Protein AF-A0A955N8Y1-F1 (afdb_monomer)

Foldseek 3Di:
DDDPDWPKDKDWDADPVPRDIDIDIFTQPAPPAADKDWDWDQDPPPRDIDIDIDGPRRDPVPPPDDPPPDPPPDD

Solvent-accessible surface area (backbone atoms only — not comparable to full-atom values): 5073 Å² total; per-residue (Å²): 137,81,82,79,74,78,62,62,48,78,44,83,42,77,36,88,87,76,70,52,71,50,77,50,78,37,53,61,63,34,91,83,52,79,63,71,36,80,46,81,44,69,37,92,87,74,72,45,78,40,83,44,81,44,53,33,22,41,55,60,87,76,74,75,84,88,73,86,74,76,80,76,78,78,128

Mean predicted aligned error: 9.92 Å

pLDDT: mean 79.01, std 20.24, range [36.62, 95.0]

Radius of gyration: 15.26 Å; Cα contacts (8 Å, |Δi|>4): 108; c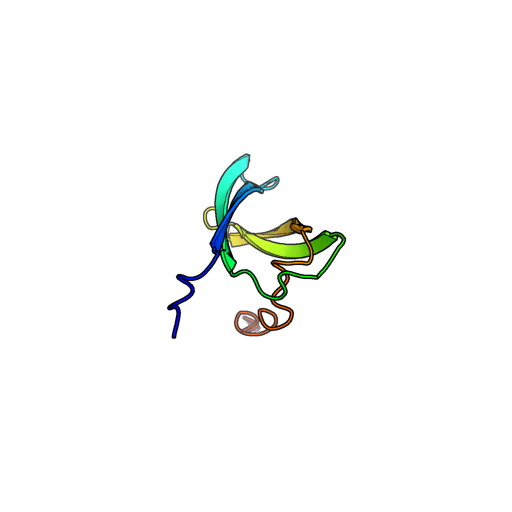hains: 1; bounding box: 42×34×42 Å

Structure (mmCIF, N/CA/C/O backbone):
data_AF-A0A955N8Y1-F1
#
_entry.id   AF-A0A955N8Y1-F1
#
loop_
_atom_site.group_PDB
_atom_site.id
_atom_site.type_symbol
_atom_site.label_atom_id
_atom_site.label_alt_id
_atom_site.label_comp_id
_atom_site.label_asym_id
_atom_site.label_entity_id
_atom_site.label_seq_id
_atom_site.pdbx_PDB_ins_code
_atom_site.Cartn_x
_atom_site.Cartn_y
_atom_site.Cartn_z
_atom_site.occupancy
_atom_site.B_iso_or_equiv
_atom_site.auth_seq_id
_atom_site.auth_comp_id
_atom_site.auth_asym_id
_atom_site.auth_atom_id
_atom_site.pdbx_PDB_model_num
ATOM 1 N N . MET A 1 1 ? 32.033 9.017 -8.943 1.00 36.62 1 MET A N 1
ATOM 2 C CA . MET A 1 1 ? 31.467 7.901 -8.157 1.00 36.62 1 MET A CA 1
ATOM 3 C C . MET A 1 1 ? 30.266 8.487 -7.456 1.00 36.62 1 MET A C 1
ATOM 5 O O . MET A 1 1 ? 30.399 9.043 -6.375 1.00 36.62 1 MET A O 1
ATOM 9 N N . ASP A 1 2 ? 29.151 8.518 -8.169 1.00 40.25 2 ASP A N 1
ATOM 10 C CA . ASP A 1 2 ? 27.938 9.205 -7.754 1.00 40.25 2 ASP A CA 1
ATOM 11 C C . ASP A 1 2 ? 27.242 8.388 -6.671 1.00 40.25 2 ASP A C 1
ATOM 13 O O . ASP A 1 2 ? 26.818 7.252 -6.884 1.00 40.25 2 ASP A O 1
ATOM 17 N N . THR A 1 3 ? 27.181 8.972 -5.481 1.00 47.69 3 THR A N 1
ATOM 18 C CA . THR A 1 3 ? 26.403 8.490 -4.347 1.00 47.69 3 THR A CA 1
ATOM 19 C C . THR A 1 3 ? 24.925 8.576 -4.720 1.00 47.69 3 THR A C 1
ATOM 21 O O . THR A 1 3 ? 24.323 9.642 -4.618 1.00 47.69 3 THR A O 1
ATOM 24 N N . GLN A 1 4 ? 24.328 7.478 -5.191 1.00 49.25 4 GLN A N 1
ATOM 25 C CA . GLN A 1 4 ? 22.874 7.392 -5.328 1.00 49.25 4 GLN A CA 1
ATOM 26 C C . GLN A 1 4 ? 22.257 7.308 -3.929 1.00 49.25 4 GLN A C 1
ATOM 28 O O . GLN A 1 4 ? 22.192 6.249 -3.308 1.00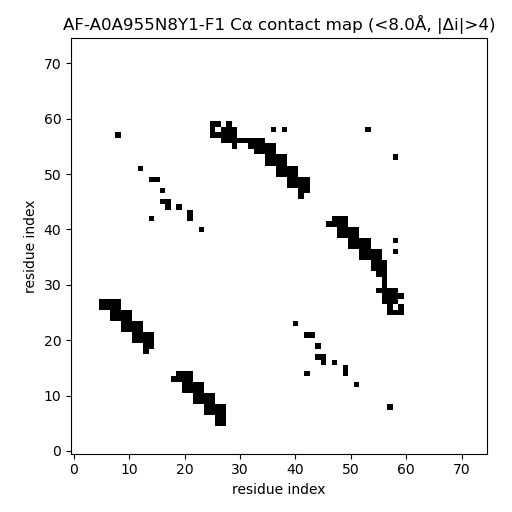 49.25 4 GLN A O 1
ATOM 33 N N . GLU A 1 5 ? 21.854 8.471 -3.424 1.00 48.16 5 GLU A N 1
ATOM 34 C CA . GLU A 1 5 ? 20.988 8.622 -2.262 1.00 48.16 5 GLU A CA 1
ATOM 35 C C . GLU A 1 5 ? 19.717 7.781 -2.481 1.00 48.16 5 GLU A C 1
ATOM 37 O O . GLU A 1 5 ? 19.047 7.878 -3.513 1.00 48.16 5 GLU A O 1
ATOM 42 N N . GLY A 1 6 ? 19.461 6.867 -1.543 1.00 59.38 6 GLY A N 1
ATOM 43 C CA . GLY A 1 6 ? 18.504 5.775 -1.685 1.00 59.38 6 GLY A CA 1
ATOM 44 C C . GLY A 1 6 ? 17.112 6.253 -2.084 1.00 59.38 6 GLY A C 1
ATOM 45 O O . GLY A 1 6 ? 16.452 6.987 -1.352 1.00 59.38 6 GLY A O 1
ATOM 46 N N . SER A 1 7 ? 16.643 5.796 -3.243 1.00 80.12 7 SER A N 1
ATOM 47 C CA . SER A 1 7 ? 15.314 6.116 -3.763 1.00 80.12 7 SER A CA 1
ATOM 48 C C . SER A 1 7 ? 14.233 5.394 -2.950 1.00 80.12 7 SER A C 1
ATOM 50 O O . SER A 1 7 ? 13.754 4.331 -3.325 1.00 80.12 7 SER A 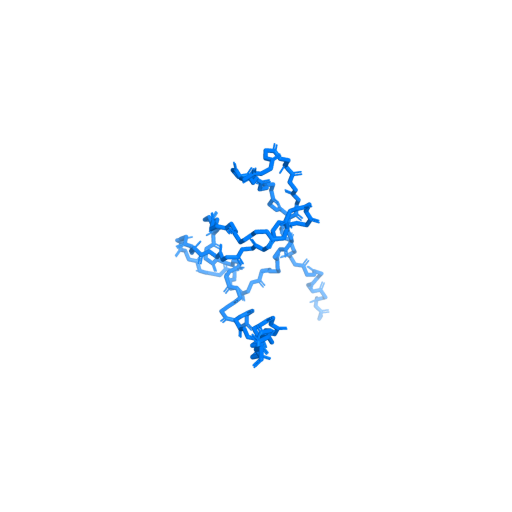O 1
ATOM 52 N N . GLN A 1 8 ? 13.863 5.933 -1.791 1.00 87.06 8 GLN A N 1
ATOM 53 C CA . GLN A 1 8 ? 12.761 5.414 -0.979 1.00 87.06 8 GLN A CA 1
ATOM 54 C C . GLN A 1 8 ? 11.425 6.014 -1.422 1.00 87.06 8 GLN A C 1
ATOM 56 O O . GLN A 1 8 ? 11.343 7.186 -1.790 1.00 87.06 8 GLN A O 1
ATOM 61 N N . LYS A 1 9 ? 10.346 5.233 -1.331 1.00 90.06 9 LYS A N 1
ATOM 62 C CA . LYS A 1 9 ? 8.979 5.700 -1.575 1.00 90.06 9 LYS A CA 1
ATOM 63 C C . LYS A 1 9 ? 8.078 5.373 -0.395 1.00 90.06 9 LYS A C 1
ATOM 65 O O . LYS A 1 9 ? 8.104 4.271 0.147 1.00 90.06 9 LYS A O 1
ATOM 70 N N . THR A 1 10 ? 7.279 6.359 0.006 1.00 91.19 10 THR A N 1
ATOM 71 C CA . THR A 1 10 ? 6.283 6.209 1.073 1.00 91.19 10 THR A CA 1
ATOM 72 C C . THR A 1 10 ? 4.909 5.953 0.462 1.00 91.19 10 THR A C 1
ATOM 74 O O . THR A 1 10 ? 4.488 6.684 -0.434 1.00 91.19 10 THR A O 1
ATOM 77 N N . PHE A 1 11 ? 4.197 4.954 0.972 1.00 90.50 11 PHE A N 1
ATOM 78 C CA . PHE A 1 11 ? 2.836 4.607 0.577 1.00 90.50 11 PHE A CA 1
ATOM 79 C C . PHE A 1 11 ? 1.895 4.847 1.750 1.00 90.50 11 PHE A C 1
ATOM 81 O O . PHE A 1 11 ? 2.189 4.463 2.883 1.00 90.50 11 PHE A O 1
ATOM 88 N N . LYS A 1 12 ? 0.761 5.492 1.473 1.00 94.88 12 LYS A N 1
ATOM 89 C CA . LYS A 1 12 ? -0.336 5.627 2.431 1.00 94.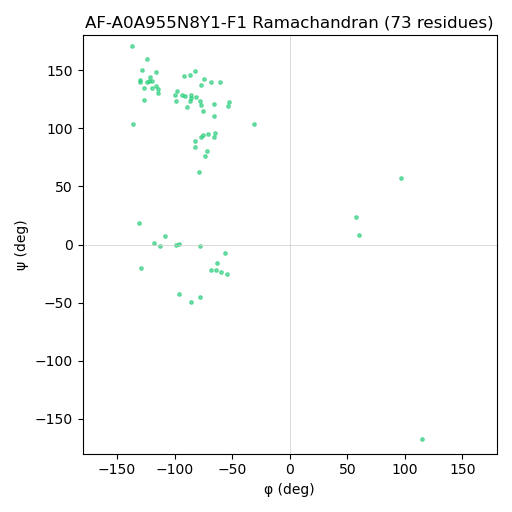88 12 LYS A CA 1
ATOM 90 C C . LYS A 1 12 ? -1.232 4.398 2.317 1.00 94.88 12 LYS A C 1
ATOM 92 O O . LYS A 1 12 ? -1.757 4.128 1.242 1.00 94.88 12 LYS A O 1
ATOM 97 N N . VAL A 1 13 ? -1.427 3.698 3.425 1.00 92.69 13 VAL A N 1
ATOM 98 C CA . VAL A 1 13 ? -2.220 2.470 3.518 1.00 92.69 13 VAL A CA 1
ATOM 99 C C . VAL A 1 13 ? -3.414 2.725 4.423 1.00 92.69 13 VAL A C 1
ATOM 101 O O . VAL A 1 13 ? -3.275 3.349 5.473 1.00 92.69 13 VAL A O 1
ATOM 104 N N . HIS A 1 14 ? -4.589 2.252 4.020 1.00 94.31 14 HIS A N 1
ATOM 105 C CA . HIS A 1 14 ? -5.778 2.257 4.866 1.00 94.31 14 HIS A CA 1
ATOM 106 C C . HIS A 1 14 ? -5.948 0.859 5.452 1.00 94.31 14 HIS A C 1
ATOM 108 O O . HIS A 1 14 ? -5.890 -0.126 4.724 1.00 94.31 14 HIS A O 1
ATOM 114 N N . CYS A 1 15 ? -6.098 0.769 6.773 1.00 92.12 15 CYS A N 1
ATOM 115 C CA . CYS A 1 15 ? -6.408 -0.499 7.417 1.00 92.12 15 CYS A CA 1
ATOM 116 C C . CYS A 1 15 ? -7.923 -0.685 7.477 1.00 92.12 15 CYS A C 1
ATOM 118 O O . CYS A 1 15 ? -8.595 0.069 8.178 1.00 92.12 15 CYS A O 1
ATOM 120 N N . ASP A 1 16 ? -8.453 -1.722 6.834 1.00 92.12 16 ASP A N 1
ATOM 121 C CA . ASP A 1 16 ? -9.894 -2.009 6.866 1.00 92.12 16 ASP A CA 1
ATOM 122 C C . ASP A 1 16 ? -10.385 -2.463 8.249 1.00 92.12 16 ASP A C 1
ATOM 124 O O . ASP A 1 16 ? -11.560 -2.323 8.573 1.00 92.12 16 ASP A O 1
ATOM 128 N N . SER A 1 17 ? -9.486 -2.967 9.104 1.00 93.06 17 SER A N 1
ATOM 129 C CA . SER A 1 17 ? -9.845 -3.457 10.443 1.00 93.06 17 SER A CA 1
ATOM 130 C C . SER A 1 17 ? -10.068 -2.338 11.461 1.00 93.06 17 SER A C 1
ATOM 132 O O . SER A 1 17 ? -11.016 -2.392 12.238 1.00 93.06 17 SER A O 1
ATOM 134 N N . CYS A 1 18 ? -9.185 -1.336 11.503 1.00 94.31 18 CYS A N 1
ATOM 135 C CA . CYS A 1 18 ? -9.269 -0.243 12.480 1.00 94.31 18 CYS A CA 1
ATOM 136 C C . CYS A 1 18 ? -9.592 1.111 11.850 1.00 94.31 18 CYS A C 1
ATOM 138 O O . CYS A 1 18 ? -9.720 2.101 12.569 1.00 94.31 18 CYS A O 1
ATOM 140 N N . THR A 1 19 ? -9.725 1.168 10.522 1.00 94.19 19 THR A N 1
ATOM 141 C CA . THR A 1 19 ? -10.031 2.362 9.714 1.00 94.19 19 THR A CA 1
ATOM 142 C C . THR A 1 19 ? -9.014 3.502 9.828 1.00 94.19 19 THR A C 1
ATOM 144 O O . THR A 1 19 ? -9.219 4.583 9.278 1.00 94.19 19 THR A O 1
ATOM 147 N N . GLN A 1 20 ? -7.882 3.271 10.501 1.00 93.12 20 GLN A N 1
ATOM 148 C CA . GLN A 1 20 ? -6.812 4.252 10.636 1.00 93.12 20 GLN A CA 1
ATOM 149 C C . GLN A 1 20 ? -5.867 4.175 9.427 1.00 93.12 20 GLN A C 1
ATOM 151 O O . GLN A 1 20 ? -5.373 3.087 9.103 1.00 93.12 20 GLN A O 1
ATOM 156 N N . PRO A 1 21 ? -5.576 5.306 8.760 1.00 94.94 21 PRO A N 1
ATOM 157 C CA . PRO A 1 21 ? -4.535 5.353 7.748 1.00 94.94 21 PRO A 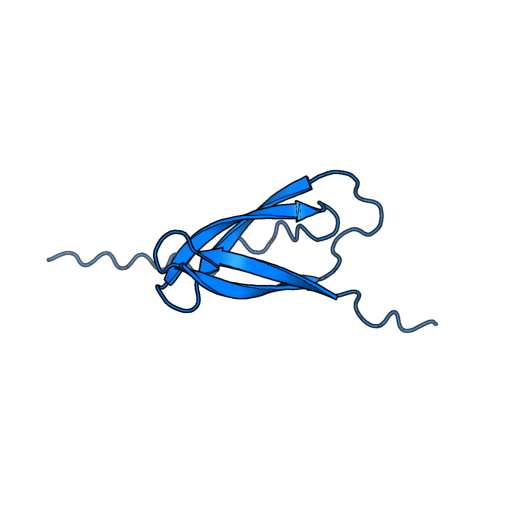CA 1
ATOM 158 C C . PRO A 1 21 ? -3.147 5.342 8.397 1.00 94.94 21 PRO A C 1
ATOM 160 O O . PRO A 1 21 ? -2.923 6.003 9.408 1.00 94.94 21 PRO A O 1
ATOM 163 N N . PHE A 1 22 ? -2.194 4.652 7.781 1.00 92.69 22 PHE A N 1
ATOM 164 C CA . PHE A 1 22 ? -0.787 4.640 8.186 1.00 92.69 22 PHE A CA 1
ATOM 165 C C . PHE A 1 22 ? 0.136 4.735 6.968 1.00 92.69 22 PHE A C 1
ATOM 167 O O . PHE A 1 22 ? -0.316 4.679 5.824 1.00 92.69 22 PHE A O 1
ATOM 174 N N . PHE A 1 23 ? 1.433 4.928 7.208 1.00 93.19 23 PHE A N 1
ATOM 175 C CA . PHE A 1 23 ? 2.428 5.092 6.151 1.00 93.19 23 PHE A CA 1
ATOM 176 C C . PHE A 1 23 ? 3.487 4.000 6.237 1.00 93.19 23 PHE A C 1
ATOM 178 O O . PHE A 1 23 ? 4.021 3.735 7.310 1.00 93.19 23 PHE A O 1
ATOM 185 N N . VAL A 1 24 ? 3.823 3.411 5.094 1.00 91.19 24 VAL A N 1
ATOM 186 C CA . VAL A 1 24 ? 4.895 2.417 4.959 1.00 91.19 24 VAL A CA 1
ATOM 187 C C . VAL A 1 24 ? 5.923 2.913 3.954 1.00 91.19 24 VAL A C 1
ATOM 189 O O . VAL A 1 24 ? 5.578 3.598 2.992 1.00 91.19 24 VAL A O 1
ATOM 192 N N . ARG A 1 25 ? 7.199 2.614 4.193 1.00 91.38 25 ARG A N 1
ATOM 193 C CA . ARG A 1 25 ? 8.310 3.026 3.330 1.00 91.38 25 ARG A CA 1
ATOM 194 C C . ARG A 1 25 ? 8.942 1.795 2.709 1.00 91.38 25 ARG A C 1
ATOM 196 O O . ARG A 1 25 ? 9.286 0.875 3.440 1.00 91.38 25 ARG A O 1
ATOM 203 N N . PHE A 1 26 ? 9.131 1.831 1.398 1.00 89.94 26 PHE A N 1
ATOM 204 C CA . PHE A 1 26 ? 9.863 0.812 0.654 1.00 89.94 26 PHE A CA 1
ATOM 205 C C . PHE A 1 26 ? 11.054 1.449 -0.047 1.00 89.94 26 PHE A C 1
ATOM 207 O O . PHE A 1 26 ? 10.957 2.572 -0.555 1.00 89.94 26 PHE A O 1
ATOM 214 N N . SER A 1 27 ? 12.175 0.740 -0.067 1.00 90.50 27 SER A N 1
ATOM 215 C CA . SER A 1 27 ? 13.334 1.131 -0.863 1.00 90.50 27 SER A CA 1
ATOM 216 C C . SER A 1 27 ? 13.144 0.656 -2.301 1.00 90.50 27 SER A C 1
ATOM 218 O O . SER A 1 27 ? 12.474 -0.344 -2.556 1.00 90.50 27 SER A O 1
ATOM 220 N N . LEU A 1 28 ? 13.700 1.395 -3.257 1.00 89.25 28 LEU A N 1
ATOM 221 C CA . LEU A 1 28 ? 13.753 0.950 -4.643 1.00 89.25 28 LEU A CA 1
ATOM 222 C C . LEU A 1 28 ? 14.651 -0.290 -4.730 1.00 89.25 28 LEU A C 1
ATOM 224 O O . LEU A 1 28 ? 15.861 -0.190 -4.539 1.00 89.25 28 LEU A O 1
ATOM 228 N N . ALA A 1 29 ? 14.044 -1.440 -5.003 1.00 89.19 29 ALA A N 1
ATOM 229 C CA . ALA A 1 29 ? 14.716 -2.726 -5.130 1.00 89.19 29 ALA A CA 1
ATOM 230 C C . ALA A 1 29 ? 15.247 -2.930 -6.554 1.00 89.19 29 ALA A C 1
ATOM 232 O O . ALA A 1 29 ? 16.418 -3.246 -6.749 1.00 89.19 29 ALA A O 1
ATOM 233 N N . ASN A 1 30 ? 14.393 -2.711 -7.559 1.00 89.62 30 ASN A N 1
ATOM 234 C CA . ASN A 1 30 ? 14.752 -2.868 -8.964 1.00 89.62 30 ASN A CA 1
ATOM 235 C C . ASN A 1 30 ? 14.207 -1.699 -9.810 1.00 89.62 30 ASN A C 1
ATOM 237 O O . ASN A 1 30 ? 13.019 -1.688 -10.134 1.00 89.62 30 ASN A O 1
ATOM 241 N N . PRO A 1 31 ? 15.048 -0.726 -10.212 1.00 87.12 31 PRO A N 1
ATOM 242 C CA . PRO A 1 31 ? 14.598 0.454 -10.952 1.00 87.12 31 PRO A CA 1
ATOM 243 C C . PRO A 1 31 ? 14.022 0.140 -12.339 1.00 87.12 31 PRO A C 1
ATOM 245 O O . PRO A 1 31 ? 13.281 0.958 -12.876 1.00 87.12 31 PRO A O 1
ATOM 248 N N . THR A 1 32 ? 14.367 -1.006 -12.934 1.00 91.06 32 THR A N 1
ATOM 249 C CA . THR A 1 32 ? 13.912 -1.389 -14.279 1.00 91.06 32 THR A CA 1
ATOM 250 C C . THR A 1 32 ? 12.731 -2.354 -14.263 1.00 91.06 32 THR A C 1
ATOM 252 O O . THR A 1 32 ? 12.259 -2.734 -15.331 1.00 91.06 32 THR A O 1
ATOM 255 N N . ALA A 1 33 ? 12.246 -2.760 -13.083 1.00 89.88 33 ALA A N 1
ATOM 256 C CA . ALA A 1 33 ? 11.065 -3.606 -12.990 1.00 89.88 33 ALA A CA 1
ATOM 257 C C . ALA A 1 33 ? 9.805 -2.843 -13.430 1.00 89.88 33 ALA A C 1
ATOM 259 O O . ALA A 1 33 ? 9.594 -1.673 -13.094 1.00 89.88 33 ALA A O 1
ATOM 260 N N . GLU A 1 34 ? 8.938 -3.534 -14.156 1.00 91.44 34 GLU A N 1
ATOM 261 C CA . GLU A 1 34 ? 7.654 -3.021 -14.615 1.00 91.44 34 GLU A CA 1
ATOM 262 C C . GLU A 1 34 ? 6.550 -3.934 -14.097 1.00 91.44 34 GLU A C 1
ATOM 264 O O . GLU A 1 34 ? 6.712 -5.148 -14.078 1.00 91.44 34 GLU A O 1
ATOM 269 N N . GLY A 1 35 ? 5.428 -3.348 -13.689 1.00 93.56 35 GLY A N 1
ATOM 270 C CA . GLY A 1 35 ? 4.315 -4.090 -13.108 1.00 93.56 35 GLY A CA 1
ATOM 271 C C . GLY A 1 35 ? 4.059 -3.741 -11.648 1.00 93.56 35 GLY A C 1
ATOM 272 O O . GLY A 1 35 ? 4.540 -2.734 -11.112 1.00 93.56 35 GLY A O 1
ATOM 273 N N . THR A 1 36 ? 3.238 -4.567 -11.015 1.00 93.62 36 THR A N 1
ATOM 274 C CA . THR A 1 36 ? 2.782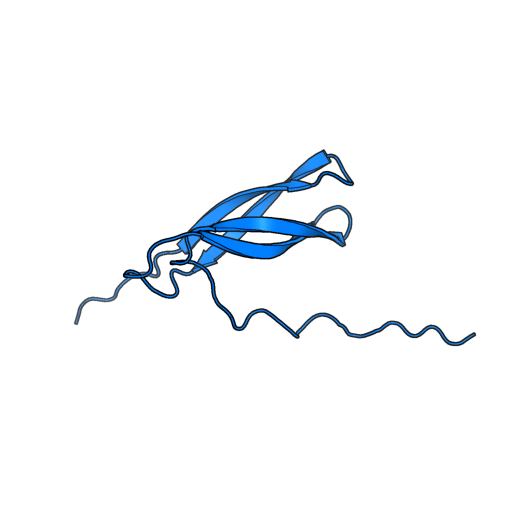 -4.395 -9.636 1.00 93.62 36 THR A CA 1
ATOM 275 C C . THR A 1 36 ? 2.971 -5.684 -8.860 1.00 93.62 36 THR A C 1
ATOM 277 O O . THR A 1 36 ? 2.680 -6.758 -9.377 1.00 93.62 36 THR A O 1
ATOM 280 N N . ALA A 1 37 ? 3.367 -5.560 -7.600 1.00 90.88 37 ALA A N 1
ATOM 281 C CA . ALA A 1 37 ? 3.466 -6.655 -6.654 1.00 90.88 37 ALA A CA 1
ATOM 282 C C . ALA A 1 37 ? 2.481 -6.457 -5.498 1.00 90.88 37 ALA A C 1
ATOM 284 O O . ALA A 1 37 ? 2.189 -5.328 -5.092 1.00 90.88 37 ALA A O 1
ATOM 285 N N . GLU A 1 38 ? 1.996 -7.566 -4.950 1.00 91.94 38 GLU A N 1
ATOM 286 C CA . GLU A 1 38 ? 1.214 -7.581 -3.719 1.00 91.94 38 GLU A CA 1
ATOM 287 C C . GLU A 1 38 ? 2.143 -7.833 -2.528 1.00 91.94 38 GLU A C 1
ATOM 289 O O . GLU A 1 38 ? 2.936 -8.775 -2.531 1.00 91.94 38 GLU A O 1
ATOM 294 N N . VAL A 1 39 ? 2.056 -6.982 -1.507 1.00 90.75 39 VAL A N 1
ATOM 295 C CA . VAL A 1 39 ? 2.898 -7.044 -0.309 1.00 90.75 39 VAL A CA 1
ATOM 296 C C . VAL A 1 39 ? 2.019 -6.974 0.931 1.00 90.75 39 VAL A C 1
ATOM 298 O O . VAL A 1 39 ? 1.058 -6.209 0.988 1.00 90.75 39 VAL A O 1
ATOM 301 N N . VAL A 1 40 ? 2.358 -7.773 1.940 1.00 92.25 40 VAL A N 1
ATOM 302 C CA . VAL A 1 40 ? 1.691 -7.743 3.243 1.00 92.25 40 VAL A CA 1
ATOM 303 C C . VAL A 1 40 ? 2.418 -6.765 4.157 1.00 92.25 40 VAL A C 1
ATOM 305 O O . VAL A 1 40 ? 3.628 -6.867 4.352 1.00 92.25 40 VAL A O 1
ATOM 308 N N . VAL A 1 41 ? 1.676 -5.829 4.743 1.00 91.88 41 VAL A N 1
ATOM 309 C CA . VAL A 1 41 ? 2.182 -4.892 5.749 1.00 91.88 41 VAL A CA 1
ATOM 310 C C . VAL A 1 41 ? 1.356 -4.985 7.024 1.00 91.88 41 VAL A C 1
ATOM 312 O O . VAL A 1 41 ? 0.132 -5.077 6.981 1.00 91.88 41 VAL A O 1
ATOM 315 N N . THR A 1 42 ? 2.008 -4.920 8.179 1.00 92.00 42 THR A N 1
ATOM 316 C CA . THR A 1 42 ? 1.306 -4.942 9.466 1.00 92.00 42 THR A CA 1
ATOM 317 C C . THR A 1 42 ? 0.864 -3.529 9.849 1.00 92.00 42 THR A C 1
ATOM 319 O O . THR A 1 42 ? 1.672 -2.599 9.907 1.00 92.00 42 THR A O 1
ATOM 322 N N . CYS A 1 43 ? -0.425 -3.351 10.138 1.00 91.56 43 CYS A N 1
ATOM 323 C CA . CYS A 1 43 ? -0.963 -2.085 10.620 1.00 91.56 43 CYS A CA 1
ATOM 324 C C . CYS A 1 43 ? -0.408 -1.750 12.011 1.00 91.56 43 CYS A C 1
ATOM 326 O O . CYS A 1 43 ? -0.680 -2.459 12.976 1.00 91.56 43 CYS A O 1
ATOM 328 N N . GLN A 1 44 ? 0.261 -0.603 12.143 1.00 91.88 44 GLN A N 1
ATOM 329 C CA . GLN A 1 44 ? 0.852 -0.143 13.409 1.00 91.88 44 GLN A CA 1
ATOM 330 C C . GLN A 1 44 ? -0.155 0.130 14.545 1.00 91.88 44 GLN A C 1
ATOM 332 O O . GLN A 1 44 ? 0.252 0.289 15.693 1.00 91.88 44 GLN A O 1
ATOM 337 N N . TYR A 1 45 ? -1.452 0.244 14.238 1.00 94.38 45 TYR A N 1
ATOM 338 C CA . TYR A 1 45 ? -2.485 0.594 15.220 1.00 94.38 45 TYR A CA 1
ATOM 339 C C . TYR A 1 45 ? -3.194 -0.628 15.805 1.00 94.38 45 TYR A C 1
ATOM 341 O O . TYR A 1 45 ? -3.437 -0.676 17.008 1.00 94.38 45 TYR A O 1
ATOM 349 N N . CYS A 1 46 ? -3.542 -1.612 14.971 1.00 95.00 46 CYS A N 1
ATOM 350 C CA . CYS A 1 46 ? -4.290 -2.800 15.400 1.00 95.00 46 CYS A CA 1
ATOM 351 C C . CYS A 1 46 ? -3.531 -4.115 15.206 1.00 95.00 46 CYS A C 1
ATOM 353 O O . CYS A 1 46 ? -4.080 -5.170 15.514 1.00 95.00 46 CYS A O 1
ATOM 355 N N . GLN A 1 47 ? -2.290 -4.058 14.711 1.00 92.69 47 GLN A N 1
ATOM 356 C CA . GLN A 1 47 ? -1.409 -5.211 14.501 1.00 92.69 47 GLN A CA 1
ATOM 357 C C . GLN A 1 47 ? -2.006 -6.290 13.583 1.00 92.69 47 GLN A C 1
ATOM 359 O O . GLN A 1 47 ? -1.624 -7.452 13.670 1.00 92.69 47 GLN A O 1
ATOM 364 N N . GLN A 1 48 ? -2.951 -5.903 12.721 1.00 91.88 48 GLN A N 1
ATOM 365 C CA . GLN A 1 48 ? -3.508 -6.767 11.682 1.00 91.88 48 GLN A CA 1
ATOM 366 C C . GLN A 1 48 ? -2.728 -6.589 10.387 1.00 91.88 48 GLN A C 1
ATOM 368 O O . GLN A 1 48 ? -2.297 -5.478 10.064 1.00 91.88 48 GLN A O 1
ATOM 373 N N . ASP A 1 49 ? -2.585 -7.682 9.654 1.00 92.38 49 ASP A N 1
ATOM 374 C CA . ASP A 1 49 ? -1.941 -7.687 8.351 1.00 92.38 49 ASP A CA 1
ATOM 375 C C . ASP A 1 49 ? -2.883 -7.119 7.286 1.00 92.38 49 ASP A C 1
ATOM 377 O O . ASP A 1 49 ? -4.083 -7.397 7.262 1.00 92.38 49 ASP A O 1
ATOM 381 N N . VAL A 1 50 ? -2.324 -6.288 6.411 1.00 91.69 50 VAL A N 1
ATOM 382 C CA . VAL A 1 50 ? -3.024 -5.610 5.322 1.00 91.69 50 VAL A CA 1
ATOM 383 C C . VAL A 1 50 ? -2.286 -5.920 4.028 1.00 91.69 50 VAL A C 1
ATOM 385 O O . VAL A 1 50 ? -1.084 -5.672 3.921 1.00 91.69 50 VAL A O 1
ATOM 388 N N . LEU A 1 51 ? -3.003 -6.459 3.046 1.00 92.50 51 LEU A N 1
ATOM 389 C CA . LEU A 1 51 ? -2.477 -6.678 1.703 1.00 92.50 51 LEU A CA 1
ATOM 390 C C . LEU A 1 51 ? -2.554 -5.369 0.914 1.00 92.50 51 LEU A C 1
ATOM 392 O O . LEU A 1 51 ? -3.615 -4.748 0.844 1.00 92.50 51 LEU A O 1
ATOM 396 N N . ILE A 1 52 ? -1.436 -4.944 0.330 1.00 92.00 52 ILE A N 1
ATOM 397 C CA . ILE A 1 52 ? -1.354 -3.735 -0.491 1.00 92.00 52 ILE A CA 1
ATOM 398 C C . ILE A 1 52 ? -0.702 -4.032 -1.836 1.00 92.00 52 ILE A C 1
ATOM 400 O O . ILE A 1 52 ? 0.176 -4.885 -1.939 1.00 92.00 52 ILE A O 1
ATOM 404 N N . THR A 1 53 ? -1.087 -3.277 -2.861 1.00 94.19 53 THR A N 1
ATOM 405 C CA . THR A 1 53 ? -0.455 -3.327 -4.183 1.00 94.19 53 THR A CA 1
ATOM 406 C C . THR A 1 53 ? 0.536 -2.175 -4.322 1.00 94.19 53 THR A C 1
ATOM 408 O O . THR A 1 53 ? 0.166 -1.007 -4.178 1.00 94.19 53 THR A O 1
ATOM 411 N N . ILE A 1 54 ? 1.795 -2.490 -4.621 1.00 92.81 54 ILE A N 1
ATOM 412 C CA . ILE A 1 54 ? 2.864 -1.514 -4.877 1.00 92.81 54 ILE A CA 1
ATOM 413 C C . ILE A 1 54 ? 3.499 -1.771 -6.253 1.00 92.81 54 ILE A C 1
ATOM 415 O O . ILE A 1 54 ? 3.378 -2.875 -6.779 1.00 92.81 54 ILE A O 1
ATOM 419 N N . PRO A 1 55 ? 4.182 -0.793 -6.875 1.00 93.81 55 PRO A N 1
ATOM 420 C CA . PRO A 1 55 ? 4.967 -1.054 -8.077 1.00 93.81 55 PRO A CA 1
ATOM 421 C C . PRO A 1 55 ? 6.069 -2.074 -7.790 1.00 93.81 55 PRO A C 1
ATOM 423 O O . PRO A 1 55 ? 6.732 -1.991 -6.755 1.00 93.81 55 PRO A O 1
ATOM 426 N N . GLU A 1 56 ? 6.301 -2.991 -8.726 1.00 92.69 56 GLU A N 1
ATOM 427 C CA . GLU A 1 56 ? 7.254 -4.097 -8.560 1.00 92.69 56 GLU A CA 1
ATOM 428 C C . GLU A 1 56 ? 8.694 -3.621 -8.309 1.00 92.69 56 GLU A C 1
ATOM 430 O O . GLU A 1 56 ? 9.472 -4.286 -7.632 1.00 92.69 56 GLU A O 1
ATOM 435 N N . GLN A 1 57 ? 9.008 -2.396 -8.731 1.00 92.56 57 GLN A N 1
ATOM 436 C CA . GLN A 1 57 ? 10.269 -1.708 -8.449 1.00 92.56 57 GLN A CA 1
ATOM 437 C C . GLN A 1 57 ? 10.608 -1.606 -6.957 1.00 92.56 57 GLN A C 1
ATOM 439 O O . GLN A 1 57 ? 11.777 -1.478 -6.603 1.00 92.56 57 GLN A O 1
ATOM 444 N N . TYR A 1 58 ? 9.597 -1.647 -6.089 1.00 90.62 58 TYR A N 1
ATOM 445 C CA . TYR A 1 58 ? 9.717 -1.534 -4.634 1.00 90.62 58 TYR A CA 1
ATOM 446 C C . TYR A 1 58 ? 9.460 -2.865 -3.911 1.00 90.62 58 TYR A C 1
ATOM 448 O O . TYR A 1 58 ? 9.353 -2.886 -2.686 1.00 90.62 58 TYR A O 1
ATOM 456 N N . ASN A 1 59 ? 9.321 -3.969 -4.650 1.00 88.88 59 ASN A N 1
ATOM 457 C CA . ASN A 1 59 ? 9.088 -5.286 -4.075 1.00 88.88 59 ASN A CA 1
ATOM 458 C C . ASN A 1 59 ? 10.410 -5.921 -3.626 1.00 88.88 59 ASN A C 1
ATOM 460 O O . ASN A 1 59 ? 11.069 -6.639 -4.378 1.00 88.88 59 ASN A O 1
ATOM 464 N N . GLU A 1 60 ? 10.805 -5.656 -2.384 1.00 75.38 60 GLU A N 1
ATOM 465 C CA . GLU A 1 60 ? 11.889 -6.387 -1.730 1.00 75.38 60 GLU A CA 1
ATOM 466 C C . GLU A 1 60 ? 11.362 -7.778 -1.327 1.00 75.38 60 GLU A C 1
ATOM 468 O O . GLU A 1 60 ? 10.772 -7.944 -0.260 1.00 75.38 60 GLU A O 1
ATOM 473 N N . GLN A 1 61 ? 11.566 -8.789 -2.185 1.00 59.56 61 GLN A N 1
ATOM 474 C CA . GLN A 1 61 ? 11.114 -10.180 -1.971 1.00 59.56 61 GLN A CA 1
ATOM 475 C C . GLN A 1 61 ? 11.624 -10.827 -0.654 1.00 59.56 61 GLN A C 1
ATOM 477 O O . GLN A 1 61 ? 11.170 -11.908 -0.286 1.00 59.56 61 GLN A O 1
ATOM 482 N N . ASP A 1 62 ? 12.519 -10.162 0.086 1.00 50.38 62 ASP A N 1
ATOM 483 C CA . ASP A 1 62 ? 13.203 -10.660 1.289 1.00 50.38 62 ASP A CA 1
ATOM 484 C C . ASP A 1 62 ? 12.561 -10.243 2.635 1.00 50.38 62 ASP A C 1
ATOM 486 O O . ASP A 1 62 ? 13.050 -10.618 3.698 1.00 50.38 62 ASP A O 1
ATOM 490 N N . MET A 1 63 ? 11.453 -9.484 2.657 1.00 49.56 63 MET A N 1
ATOM 491 C CA . MET A 1 63 ? 10.806 -9.110 3.937 1.00 49.56 63 MET A CA 1
ATOM 492 C C . MET A 1 63 ? 9.949 -10.220 4.572 1.00 49.56 63 MET A C 1
ATOM 494 O O . MET A 1 63 ? 9.426 -10.055 5.680 1.00 49.56 63 MET A O 1
ATOM 498 N N . PHE A 1 64 ? 9.834 -11.381 3.927 1.00 45.16 64 PHE A N 1
ATOM 499 C CA . PHE A 1 64 ? 9.174 -12.537 4.519 1.00 45.16 64 PHE A CA 1
ATOM 500 C C . PHE A 1 64 ? 10.118 -13.225 5.523 1.00 45.16 64 PHE A C 1
ATOM 502 O O . PHE A 1 64 ? 11.193 -13.694 5.178 1.00 45.16 64 PHE A O 1
ATOM 509 N N . ILE A 1 65 ? 9.649 -13.363 6.770 1.00 44.41 65 ILE A N 1
ATOM 510 C CA . ILE A 1 65 ? 10.206 -14.184 7.870 1.00 44.41 65 ILE A CA 1
ATOM 511 C C . ILE A 1 65 ? 11.112 -13.435 8.876 1.00 44.41 65 ILE A C 1
ATOM 513 O O . ILE A 1 65 ? 12.214 -13.863 9.208 1.00 44.41 65 ILE A O 1
ATOM 517 N N . ARG A 1 66 ? 10.606 -12.371 9.517 1.00 44.12 66 ARG A N 1
ATOM 518 C CA . ARG A 1 66 ? 11.089 -11.978 10.867 1.00 44.12 66 ARG A CA 1
ATOM 519 C C . ARG A 1 66 ? 10.001 -11.706 11.914 1.00 44.12 66 ARG A C 1
ATOM 521 O O . ARG A 1 66 ? 10.293 -11.128 12.956 1.00 44.12 66 ARG A O 1
ATOM 528 N N . GLY A 1 67 ? 8.771 -12.181 11.691 1.00 41.19 67 GLY A N 1
ATOM 529 C CA . GLY A 1 67 ? 7.643 -11.919 12.603 1.00 41.19 67 GLY A CA 1
ATOM 530 C C . GLY A 1 67 ? 6.826 -13.120 13.085 1.00 41.19 67 GLY A C 1
ATO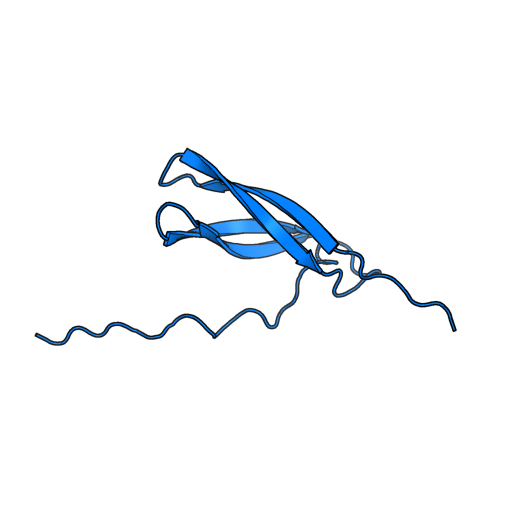M 531 O O . GLY A 1 67 ? 6.194 -13.019 14.133 1.00 41.19 67 GLY A O 1
ATOM 532 N N . LEU A 1 68 ? 6.861 -14.273 12.408 1.00 44.62 68 LEU A N 1
ATOM 533 C CA . LEU A 1 68 ? 6.152 -15.485 12.845 1.00 44.62 68 LEU A CA 1
ATOM 534 C C . LEU A 1 68 ? 6.920 -16.198 13.972 1.00 44.62 68 LEU A C 1
ATOM 536 O O . LEU A 1 68 ? 7.339 -1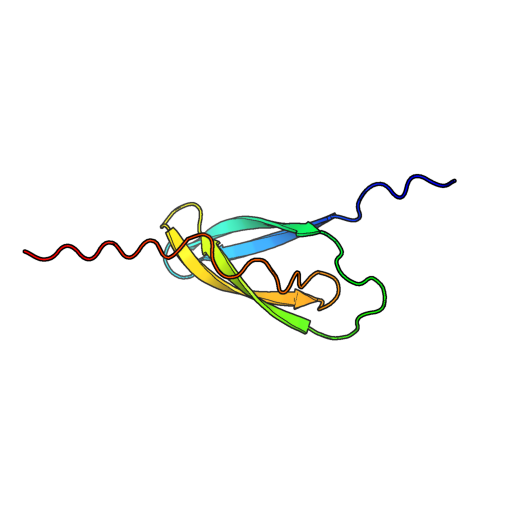7.343 13.849 1.00 44.62 68 LEU A O 1
ATOM 540 N N . LYS A 1 69 ? 7.087 -15.530 15.119 1.00 43.22 69 LYS A N 1
ATOM 541 C CA . LYS A 1 69 ? 7.166 -16.256 16.390 1.00 43.22 69 LYS A CA 1
ATOM 542 C C . LYS A 1 69 ? 5.737 -16.536 16.818 1.00 43.22 69 LYS A C 1
ATOM 544 O O . LYS A 1 69 ? 5.125 -15.785 17.574 1.00 43.22 69 LYS A O 1
ATOM 549 N N . SER A 1 70 ? 5.223 -17.624 16.262 1.00 43.16 70 SER A N 1
ATOM 550 C CA . SER A 1 70 ? 4.105 -18.410 16.759 1.00 43.16 70 SER A CA 1
ATOM 551 C C . SER A 1 70 ? 4.054 -18.354 18.287 1.00 43.16 70 SER A C 1
ATOM 553 O O . SER A 1 70 ? 4.819 -19.015 18.988 1.00 43.16 70 SER A O 1
ATOM 555 N N . ARG A 1 71 ? 3.121 -17.565 18.830 1.00 51.22 71 ARG A N 1
ATOM 556 C CA . ARG A 1 71 ? 2.635 -17.781 20.192 1.00 51.22 71 ARG A CA 1
ATOM 557 C C . ARG A 1 71 ? 1.736 -19.013 20.151 1.00 51.22 71 ARG A C 1
ATOM 559 O O . ARG A 1 71 ? 0.517 -18.887 20.195 1.00 51.22 71 ARG A O 1
ATOM 566 N N . LEU A 1 72 ? 2.339 -20.201 20.074 1.00 48.19 72 LEU A N 1
ATOM 567 C CA . LEU A 1 72 ? 1.679 -21.396 20.583 1.00 48.19 72 LEU A CA 1
ATOM 568 C C . LEU A 1 72 ? 1.563 -21.194 22.102 1.00 48.19 72 LEU A C 1
ATOM 570 O O . LEU A 1 72 ? 2.500 -21.447 22.855 1.00 48.19 72 LEU A O 1
ATOM 574 N N . ARG A 1 73 ? 0.433 -20.640 22.553 1.00 50.00 73 ARG A N 1
ATOM 575 C CA . ARG A 1 73 ? -0.029 -20.872 23.921 1.00 50.00 73 ARG A CA 1
ATOM 576 C C . ARG A 1 73 ? -0.631 -22.268 23.913 1.00 50.00 73 ARG A C 1
ATOM 578 O O . ARG A 1 73 ? -1.797 -22.424 23.568 1.00 50.00 73 ARG A O 1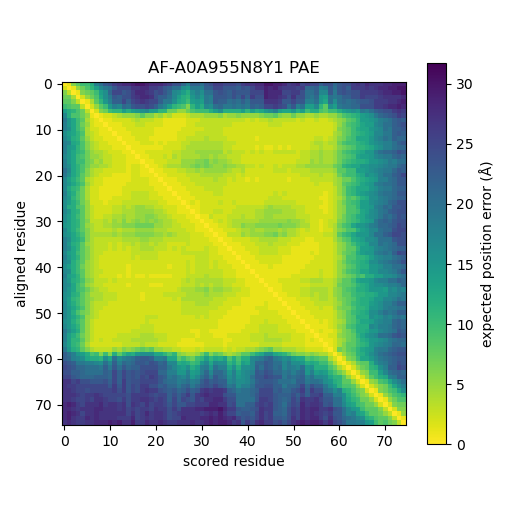
ATOM 585 N N . THR A 1 74 ? 0.175 -23.268 24.233 1.00 46.84 74 THR A N 1
ATOM 586 C CA . THR A 1 74 ? -0.373 -24.541 24.696 1.00 46.84 74 THR A CA 1
ATOM 587 C C . THR A 1 74 ? -0.795 -24.318 26.145 1.00 46.84 74 THR A C 1
ATOM 589 O O . THR A 1 74 ? 0.015 -23.858 26.953 1.00 46.84 74 THR A O 1
ATOM 592 N N . ALA A 1 75 ? -2.090 -24.508 26.397 1.00 47.97 75 ALA A N 1
ATOM 593 C CA . ALA A 1 75 ? -2.685 -24.562 27.728 1.00 47.97 75 ALA A CA 1
ATOM 594 C C . ALA A 1 75 ? -2.214 -25.805 28.494 1.00 47.97 75 ALA A C 1
ATOM 596 O O . ALA A 1 75 ? -1.826 -26.789 27.821 1.00 47.97 75 ALA A O 1
#

Sequence (75 aa):
MDTQEGSQKTFKVHCDSCTQPFFVRFSLANPTAEGTAEVVVTCQYCQQDVLITIPEQYNEQDMFIRGLKSRLRTA

Secondary structure (DSSP, 8-state):
-------EEEEEEE-TTT--EEEEEEE-S-TT--SEEEEEEE-TTT--EEEEEEEGGG--TT-SSSS--------